Protein AF-A0A380RDB7-F1 (afdb_monomer_lite)

Radius of gyration: 15.86 Å; chains: 1; bounding box: 40×23×37 Å

Structure (mmCIF, N/CA/C/O backbone):
data_AF-A0A380RDB7-F1
#
_entry.id   AF-A0A380RDB7-F1
#
loop_
_atom_site.group_PDB
_atom_site.id
_atom_site.type_symbol
_atom_site.label_atom_id
_atom_site.label_alt_id
_atom_site.label_comp_id
_atom_site.label_asym_id
_atom_site.label_entity_id
_atom_site.label_seq_id
_atom_site.pdbx_PDB_ins_code
_atom_site.Cartn_x
_atom_site.Cartn_y
_atom_site.Cartn_z
_atom_site.occupancy
_atom_site.B_iso_or_equiv
_atom_site.auth_seq_id
_atom_site.auth_comp_id
_atom_site.auth_asym_id
_atom_site.auth_atom_id
_atom_site.pdbx_PDB_model_num
ATOM 1 N N . MET A 1 1 ? 12.827 5.827 1.651 1.00 61.44 1 MET A N 1
ATOM 2 C CA . MET A 1 1 ? 12.453 4.658 0.833 1.00 61.44 1 MET A CA 1
ATOM 3 C C . MET A 1 1 ? 12.344 5.166 -0.586 1.00 61.44 1 MET A C 1
ATOM 5 O O . MET A 1 1 ? 11.634 6.144 -0.781 1.00 61.44 1 MET A O 1
ATOM 9 N N . ASP A 1 2 ? 13.108 4.606 -1.519 1.00 84.12 2 ASP A N 1
ATOM 10 C CA . ASP A 1 2 ? 13.151 5.124 -2.889 1.00 84.12 2 ASP A CA 1
ATOM 11 C C . ASP A 1 2 ? 11.841 4.823 -3.623 1.00 84.12 2 ASP A C 1
ATOM 13 O O . ASP A 1 2 ? 11.270 3.743 -3.474 1.00 84.12 2 ASP A O 1
ATOM 17 N N . GLU A 1 3 ? 11.364 5.766 -4.432 1.00 79.50 3 GLU A N 1
ATOM 18 C CA . GLU A 1 3 ? 10.104 5.646 -5.181 1.00 79.50 3 GLU A CA 1
ATOM 19 C C . GLU A 1 3 ? 10.079 4.387 -6.066 1.00 79.50 3 GLU A C 1
ATOM 21 O O . GLU A 1 3 ? 9.086 3.662 -6.110 1.00 79.50 3 GLU A O 1
ATOM 26 N N . SER A 1 4 ? 11.219 4.042 -6.667 1.00 83.62 4 SER A N 1
ATOM 27 C CA . SER A 1 4 ? 11.396 2.819 -7.457 1.00 83.62 4 SER A CA 1
ATOM 28 C C . SER A 1 4 ? 11.181 1.535 -6.648 1.00 83.62 4 SER A C 1
ATOM 30 O O . SER A 1 4 ? 10.655 0.559 -7.181 1.00 83.62 4 SER A O 1
ATOM 32 N N . LEU A 1 5 ? 11.558 1.524 -5.363 1.00 86.88 5 LEU A N 1
ATOM 33 C CA . LEU A 1 5 ? 11.327 0.378 -4.476 1.00 86.88 5 LEU A CA 1
ATOM 34 C C . LEU A 1 5 ? 9.840 0.242 -4.142 1.00 86.88 5 LEU A C 1
ATOM 36 O O . LEU A 1 5 ? 9.318 -0.870 -4.135 1.00 86.88 5 LEU A O 1
ATOM 40 N N . ILE A 1 6 ? 9.148 1.363 -3.929 1.00 84.25 6 ILE A N 1
ATOM 41 C CA . ILE A 1 6 ? 7.702 1.385 -3.663 1.00 84.25 6 ILE A CA 1
ATOM 42 C C . ILE A 1 6 ? 6.932 0.843 -4.874 1.00 84.25 6 ILE A C 1
ATOM 44 O O . ILE A 1 6 ? 6.055 -0.007 -4.719 1.00 84.25 6 ILE A O 1
ATOM 48 N N . VAL A 1 7 ? 7.295 1.278 -6.085 1.00 84.81 7 VAL A N 1
ATOM 49 C CA . VAL A 1 7 ? 6.693 0.782 -7.332 1.00 84.81 7 VAL A CA 1
ATOM 50 C C . VAL A 1 7 ? 6.958 -0.712 -7.514 1.00 84.81 7 VAL A C 1
ATOM 52 O O . VAL A 1 7 ? 6.024 -1.458 -7.798 1.00 84.81 7 VAL A O 1
ATOM 55 N N . ALA A 1 8 ? 8.197 -1.171 -7.313 1.00 87.38 8 ALA A N 1
ATOM 56 C CA . ALA A 1 8 ? 8.543 -2.585 -7.451 1.00 87.38 8 ALA A CA 1
ATOM 57 C C . ALA A 1 8 ? 7.761 -3.474 -6.469 1.00 87.38 8 ALA A C 1
ATOM 59 O O . ALA A 1 8 ? 7.244 -4.519 -6.865 1.00 87.38 8 ALA A O 1
ATOM 60 N N . MET A 1 9 ? 7.617 -3.034 -5.215 1.00 86.62 9 MET A N 1
ATOM 61 C CA . MET A 1 9 ? 6.817 -3.740 -4.211 1.00 86.62 9 MET A CA 1
ATOM 62 C C . MET A 1 9 ? 5.333 -3.781 -4.585 1.00 86.62 9 MET A C 1
ATOM 64 O O . MET A 1 9 ? 4.714 -4.838 -4.489 1.00 86.62 9 MET A O 1
ATOM 68 N N . ALA A 1 10 ? 4.766 -2.667 -5.056 1.00 84.56 10 ALA A N 1
ATOM 69 C CA . ALA A 1 10 ? 3.366 -2.615 -5.477 1.00 84.56 10 ALA A CA 1
ATOM 70 C C . ALA A 1 10 ? 3.085 -3.539 -6.676 1.00 84.56 10 ALA A C 1
ATOM 72 O O . ALA A 1 10 ? 2.089 -4.262 -6.677 1.00 84.56 10 ALA A O 1
ATOM 73 N N . VAL A 1 11 ? 3.978 -3.557 -7.674 1.00 86.25 11 VAL A N 1
ATOM 74 C CA . VAL A 1 11 ? 3.878 -4.449 -8.844 1.00 86.25 11 VAL A CA 1
ATOM 75 C C . VAL A 1 11 ? 3.943 -5.917 -8.424 1.00 86.25 11 VAL A C 1
ATOM 77 O O . VAL A 1 11 ? 3.132 -6.712 -8.894 1.00 86.25 11 VAL A O 1
ATOM 80 N N . ALA A 1 12 ? 4.873 -6.273 -7.533 1.00 87.50 12 ALA A N 1
ATOM 81 C CA . ALA A 1 12 ? 5.015 -7.640 -7.039 1.00 87.50 12 ALA A CA 1
ATOM 82 C C . ALA A 1 12 ? 3.765 -8.107 -6.274 1.00 87.50 12 ALA A C 1
ATOM 84 O O . ALA A 1 12 ? 3.242 -9.178 -6.568 1.00 87.50 12 ALA A O 1
ATOM 85 N N . CYS A 1 13 ? 3.237 -7.271 -5.375 1.00 85.50 13 CYS A N 1
ATOM 86 C CA . CYS A 1 13 ? 2.047 -7.585 -4.581 1.00 85.50 13 CYS A CA 1
ATOM 87 C C . CYS A 1 13 ? 0.825 -7.864 -5.475 1.00 85.50 13 CYS A C 1
ATOM 89 O O . CYS A 1 13 ? 0.154 -8.880 -5.327 1.00 85.50 13 CYS A O 1
ATOM 91 N N . ILE A 1 14 ? 0.577 -7.003 -6.470 1.00 84.56 14 ILE A N 1
ATOM 92 C CA . ILE A 1 14 ? -0.554 -7.159 -7.399 1.00 84.56 14 ILE A CA 1
ATOM 93 C C . ILE A 1 14 ? -0.384 -8.390 -8.300 1.00 84.56 14 ILE A C 1
ATOM 95 O O . ILE A 1 14 ? -1.369 -9.066 -8.608 1.00 84.56 14 ILE A O 1
ATOM 99 N N . ALA A 1 15 ? 0.843 -8.675 -8.741 1.00 88.62 15 ALA A N 1
ATOM 100 C CA . ALA A 1 15 ? 1.147 -9.848 -9.555 1.00 88.62 15 ALA A CA 1
ATOM 101 C C . ALA A 1 15 ? 0.882 -11.156 -8.794 1.00 88.62 15 ALA A C 1
ATOM 103 O O . ALA A 1 15 ? 0.264 -12.066 -9.348 1.00 88.62 15 ALA A O 1
ATOM 104 N N . GLU A 1 16 ? 1.281 -11.219 -7.521 1.00 85.00 16 GLU A N 1
ATOM 105 C CA . GLU A 1 16 ? 1.018 -12.359 -6.638 1.00 85.00 16 GLU A CA 1
ATOM 106 C C . GLU A 1 16 ? -0.480 -12.542 -6.361 1.00 85.00 16 GLU A C 1
ATOM 108 O O . GLU A 1 16 ? -0.995 -13.648 -6.519 1.00 85.00 16 GLU A O 1
ATOM 113 N N . GLU A 1 17 ? -1.198 -11.469 -6.016 1.00 84.38 17 GLU A N 1
ATOM 114 C CA . GLU A 1 17 ? -2.633 -11.532 -5.695 1.00 84.38 17 GLU A CA 1
ATOM 115 C C . GLU A 1 17 ? -3.498 -11.983 -6.880 1.00 84.38 17 GLU A C 1
ATOM 117 O O . GLU A 1 17 ? -4.483 -12.698 -6.698 1.00 84.38 17 GLU A O 1
ATOM 122 N N . ASN A 1 18 ? -3.136 -11.573 -8.098 1.00 85.50 18 ASN A N 1
ATOM 123 C CA . ASN A 1 18 ? -3.922 -11.852 -9.302 1.00 85.50 18 ASN A CA 1
ATOM 124 C C . ASN A 1 18 ? -3.371 -13.020 -10.136 1.00 85.50 18 ASN A C 1
ATOM 126 O O . ASN A 1 18 ? -3.969 -13.374 -11.153 1.00 85.50 18 ASN A O 1
ATOM 130 N N . GLY A 1 19 ? -2.237 -13.611 -9.742 1.00 86.62 19 GLY A N 1
ATOM 131 C CA . GLY A 1 19 ? -1.594 -14.709 -10.471 1.00 86.62 19 GLY A CA 1
ATOM 132 C C . GLY A 1 19 ? -1.116 -14.322 -11.875 1.00 86.62 19 GLY A C 1
ATOM 133 O O . GLY A 1 19 ? -1.148 -15.146 -12.791 1.00 86.62 19 GLY A O 1
ATOM 134 N N . VAL A 1 20 ? -0.706 -13.067 -12.069 1.00 86.31 20 VAL A N 1
ATOM 135 C CA . VAL A 1 20 ? -0.257 -12.529 -13.363 1.00 86.31 20 VAL A CA 1
ATOM 136 C C . VAL A 1 20 ? 1.247 -12.265 -13.352 1.00 86.31 20 VAL A C 1
ATOM 138 O O . VAL A 1 20 ? 1.823 -11.945 -12.321 1.00 86.31 20 VAL A O 1
ATOM 141 N N . ASP A 1 21 ? 1.906 -12.379 -14.509 1.00 85.31 21 ASP A N 1
ATOM 142 C CA . ASP A 1 21 ? 3.328 -12.027 -14.637 1.00 85.31 21 ASP A CA 1
ATOM 143 C C . ASP A 1 21 ? 3.527 -10.526 -14.348 1.00 85.31 21 ASP A C 1
ATOM 145 O O . ASP A 1 21 ? 2.795 -9.680 -14.873 1.00 85.31 21 ASP A O 1
ATOM 149 N N . THR A 1 22 ? 4.541 -10.187 -13.549 1.00 83.38 22 THR A N 1
ATOM 150 C CA . THR A 1 22 ? 4.909 -8.804 -13.202 1.00 83.38 22 THR A CA 1
ATOM 151 C C . THR A 1 22 ? 5.181 -7.940 -1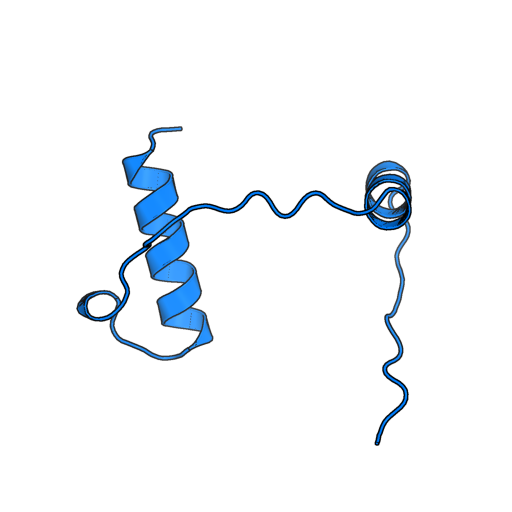4.432 1.00 83.38 22 THR A C 1
ATOM 153 O O . THR A 1 22 ? 4.923 -6.739 -14.401 1.00 83.38 22 THR A O 1
ATOM 156 N N . LYS A 1 23 ? 5.619 -8.532 -15.552 1.00 85.00 23 LYS A N 1
ATOM 157 C CA . LYS A 1 23 ? 5.810 -7.833 -16.838 1.00 85.00 23 LYS A CA 1
ATOM 158 C C . LYS A 1 23 ? 4.513 -7.281 -17.432 1.00 85.00 23 LYS A C 1
ATOM 160 O O . LYS A 1 23 ? 4.565 -6.364 -18.248 1.00 85.00 23 LYS A O 1
ATOM 165 N N . ASN A 1 24 ? 3.368 -7.832 -17.032 1.00 84.44 24 ASN A N 1
ATOM 166 C CA . ASN A 1 24 ? 2.045 -7.413 -17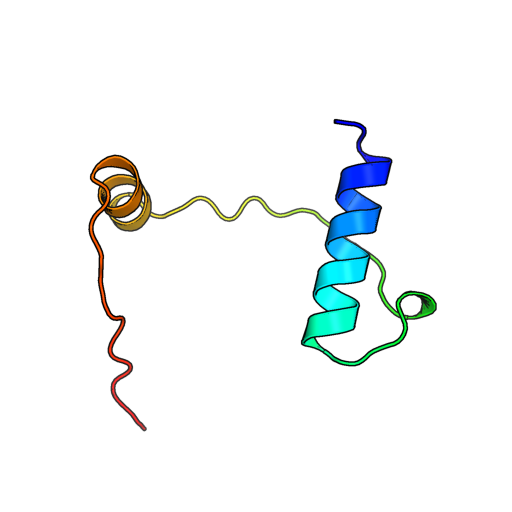.491 1.00 84.44 24 ASN A CA 1
ATOM 167 C C . ASN A 1 24 ? 1.368 -6.427 -16.525 1.00 84.44 24 ASN A C 1
ATOM 169 O O . ASN A 1 24 ? 0.238 -6.006 -16.773 1.00 84.44 24 ASN A O 1
ATOM 173 N N . VAL A 1 25 ? 2.040 -6.048 -15.433 1.00 81.62 25 VAL A N 1
ATOM 174 C CA . VAL A 1 25 ? 1.507 -5.155 -14.401 1.00 81.62 25 VAL A CA 1
ATOM 175 C C . VAL A 1 25 ? 2.271 -3.837 -14.436 1.00 81.62 25 VAL A C 1
ATOM 177 O O . VAL A 1 25 ? 3.490 -3.793 -14.300 1.00 81.62 25 VAL A O 1
ATOM 180 N N . VAL A 1 26 ? 1.542 -2.735 -14.608 1.00 83.12 26 VAL A N 1
ATOM 181 C CA . VAL A 1 26 ? 2.114 -1.384 -14.617 1.00 83.12 26 VAL A CA 1
ATOM 182 C C . VAL A 1 26 ? 1.318 -0.498 -13.673 1.00 83.12 26 VAL A C 1
ATOM 184 O O . VAL A 1 26 ? 0.102 -0.352 -13.819 1.00 83.12 26 VAL A O 1
ATOM 187 N N . VAL A 1 27 ? 2.013 0.133 -12.727 1.00 79.00 27 VAL A N 1
ATOM 188 C CA . VAL A 1 27 ? 1.418 1.132 -11.834 1.00 79.00 27 VAL A CA 1
ATOM 189 C C . VAL A 1 27 ? 1.132 2.395 -12.641 1.00 79.00 27 VAL A C 1
ATOM 191 O O . VAL A 1 27 ? 2.047 3.036 -13.149 1.00 79.00 27 VAL A O 1
ATOM 194 N N . ARG A 1 28 ? -0.150 2.750 -12.782 1.00 81.62 28 ARG A N 1
ATOM 195 C CA . ARG A 1 28 ? -0.561 3.975 -13.489 1.00 81.62 28 ARG A CA 1
ATOM 196 C C . ARG A 1 28 ? -0.611 5.192 -12.578 1.00 81.62 28 ARG A C 1
ATOM 198 O O . ARG A 1 28 ? -0.257 6.286 -13.000 1.00 81.62 28 ARG A O 1
ATOM 205 N N . ASN A 1 29 ? -1.093 5.013 -11.354 1.00 79.12 29 ASN A N 1
ATOM 206 C CA . ASN A 1 29 ? -1.147 6.057 -10.348 1.00 79.12 29 ASN A CA 1
ATOM 207 C C . ASN A 1 29 ? -1.086 5.446 -8.948 1.00 79.12 29 ASN A C 1
ATOM 209 O O . ASN A 1 29 ? -1.483 4.302 -8.730 1.00 79.12 29 ASN A O 1
ATOM 213 N N . PHE A 1 30 ?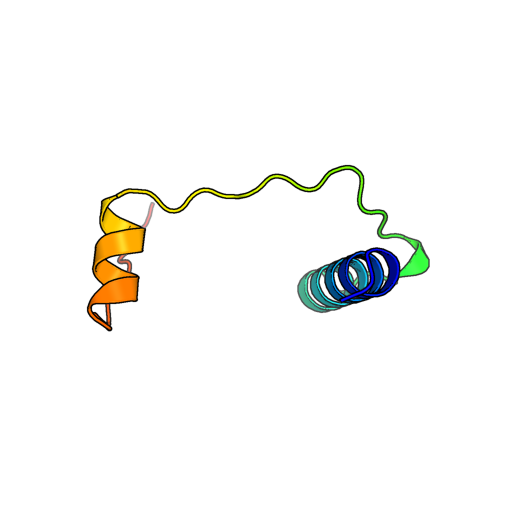 -0.608 6.244 -8.002 1.00 74.75 30 PHE A N 1
ATOM 214 C CA . PHE A 1 30 ? -0.825 5.994 -6.589 1.00 74.75 30 PHE A CA 1
ATOM 215 C C . PHE A 1 30 ? -1.986 6.871 -6.148 1.00 74.75 30 PHE A C 1
ATOM 217 O O . PHE A 1 30 ? -1.945 8.093 -6.298 1.00 74.75 30 PHE A O 1
ATOM 224 N N . ARG A 1 31 ? -3.040 6.249 -5.622 1.00 76.50 31 ARG A N 1
ATOM 225 C CA . ARG A 1 31 ? -4.079 6.966 -4.894 1.00 76.50 31 ARG A CA 1
ATOM 226 C C . ARG A 1 31 ? -3.940 6.594 -3.434 1.00 76.50 31 ARG A C 1
ATOM 228 O O . ARG A 1 31 ? -4.106 5.434 -3.074 1.00 76.50 31 ARG A O 1
ATOM 235 N N . GLU A 1 32 ? -3.645 7.584 -2.606 1.00 69.62 32 GLU A N 1
ATOM 236 C CA . GLU A 1 32 ? -3.723 7.404 -1.167 1.00 69.62 32 GLU A CA 1
ATOM 237 C C . GLU A 1 32 ? -5.182 7.102 -0.807 1.00 69.62 32 GLU A C 1
ATOM 239 O O . GLU A 1 32 ? -6.083 7.922 -1.016 1.00 69.62 32 GLU A O 1
ATOM 244 N N . VAL A 1 33 ? -5.431 5.887 -0.323 1.00 73.44 33 VAL A N 1
ATOM 245 C CA . VAL A 1 33 ? -6.722 5.543 0.265 1.00 73.44 33 VAL A CA 1
ATOM 246 C C . VAL A 1 33 ? -6.704 6.124 1.667 1.00 73.44 33 VAL A C 1
ATOM 248 O O . VAL A 1 33 ? -6.207 5.506 2.606 1.00 73.44 33 VAL A O 1
ATOM 251 N N . GLN A 1 34 ? -7.197 7.355 1.797 1.00 71.44 34 GLN A N 1
ATOM 252 C CA . GLN A 1 34 ? -7.420 7.931 3.113 1.00 71.44 34 GLN A CA 1
ATOM 253 C C . GLN A 1 34 ? -8.411 7.043 3.857 1.00 71.44 34 GLN A C 1
ATOM 255 O O . GLN A 1 34 ? -9.553 6.868 3.427 1.00 71.44 34 GLN A O 1
ATOM 260 N N . LYS A 1 35 ? -7.949 6.478 4.973 1.00 79.38 35 LYS A N 1
ATOM 261 C CA . LYS A 1 35 ? -8.817 5.799 5.928 1.00 79.38 35 LYS A CA 1
ATOM 262 C C . LYS A 1 35 ? -9.922 6.761 6.348 1.00 79.38 35 LYS A C 1
ATOM 264 O O . LYS A 1 35 ? -9.654 7.925 6.653 1.00 79.38 35 LYS A O 1
ATOM 269 N N . THR A 1 36 ? -11.151 6.271 6.392 1.00 84.25 36 THR A N 1
ATOM 270 C CA . THR A 1 36 ? -12.263 7.013 6.992 1.00 84.25 36 THR A CA 1
ATOM 271 C C . THR A 1 36 ? -11.960 7.316 8.463 1.00 84.25 36 THR A C 1
ATOM 273 O O . THR A 1 36 ? -11.166 6.618 9.097 1.00 84.25 36 THR A O 1
ATOM 276 N N . SER A 1 37 ? -12.616 8.323 9.048 1.00 84.81 37 SER A N 1
ATOM 277 C CA . SER A 1 37 ? -12.417 8.673 10.465 1.00 84.81 37 SER A CA 1
ATOM 278 C C . SER A 1 37 ? -12.629 7.479 11.407 1.00 84.81 37 SER A C 1
ATOM 280 O O . SER A 1 37 ? -11.945 7.360 12.419 1.00 84.81 37 SER A O 1
ATOM 282 N N . LEU A 1 38 ? -13.534 6.559 11.051 1.00 85.38 38 LEU A N 1
ATOM 283 C CA . LEU A 1 38 ? -13.769 5.326 11.800 1.00 85.38 38 LEU A CA 1
ATOM 284 C C . LEU A 1 38 ? -12.611 4.325 11.652 1.00 85.38 38 LEU A C 1
ATOM 286 O O . LEU A 1 38 ? -12.167 3.757 12.643 1.00 85.38 38 LEU A O 1
ATOM 290 N N . GLU A 1 39 ? -12.094 4.120 10.439 1.00 83.38 39 GLU A N 1
ATOM 291 C CA . GLU A 1 39 ? -10.954 3.223 10.192 1.00 83.38 39 GLU A CA 1
ATOM 292 C C . GLU A 1 39 ? -9.655 3.737 10.822 1.00 83.38 39 GLU A C 1
ATOM 294 O O . GLU A 1 39 ? -8.842 2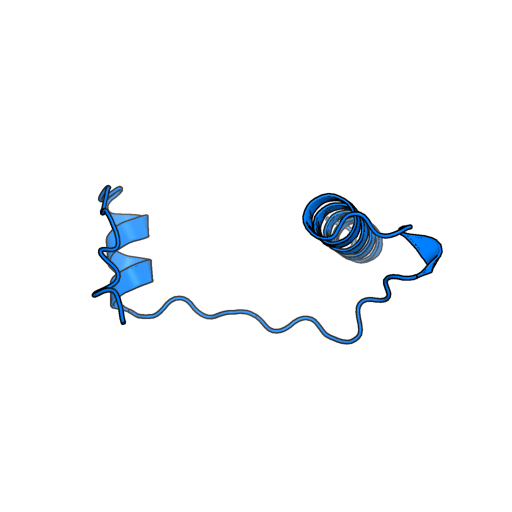.935 11.283 1.00 83.38 39 GLU A O 1
ATOM 299 N N . GLN A 1 40 ? -9.461 5.060 10.860 1.00 85.38 40 GLN A N 1
ATOM 300 C CA . GLN A 1 40 ? -8.370 5.686 11.611 1.00 85.38 40 GLN A CA 1
ATOM 301 C C . GLN A 1 40 ? -8.524 5.402 13.105 1.00 85.38 40 GLN A C 1
ATOM 303 O O . GLN A 1 40 ? -7.625 4.822 13.705 1.00 85.38 40 GLN A O 1
ATOM 308 N N . PHE A 1 41 ? -9.699 5.686 13.674 1.00 87.25 41 PHE A N 1
ATOM 309 C CA . PHE A 1 41 ? -9.974 5.448 15.091 1.00 87.25 41 PHE A CA 1
ATOM 310 C C . PHE A 1 41 ? -9.768 3.981 15.500 1.00 87.25 41 PHE A C 1
ATOM 312 O O . PHE A 1 41 ? -9.170 3.701 16.538 1.00 87.25 41 PHE A O 1
ATOM 319 N N . ILE A 1 42 ? -10.231 3.036 14.680 1.00 86.94 42 ILE A N 1
ATOM 320 C CA . ILE A 1 42 ? -10.040 1.598 14.906 1.00 86.94 42 ILE A CA 1
ATOM 321 C C . ILE A 1 42 ? -8.549 1.237 14.913 1.00 86.94 42 I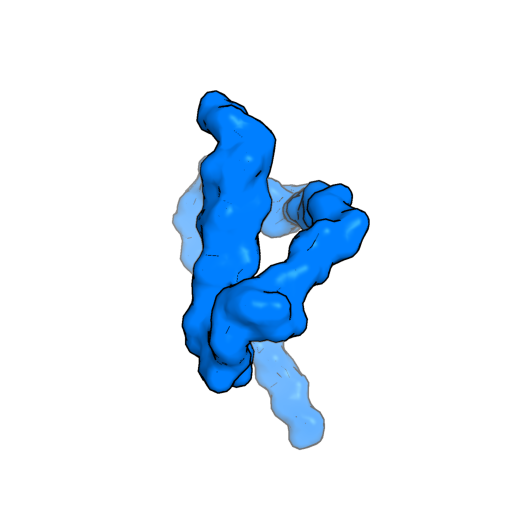LE A C 1
ATOM 323 O O . ILE A 1 42 ? -8.111 0.490 15.790 1.00 86.94 42 ILE A O 1
ATOM 327 N N . ALA A 1 43 ? -7.775 1.767 13.960 1.00 83.44 43 ALA A N 1
ATOM 328 C CA . ALA A 1 43 ? -6.343 1.503 13.857 1.00 83.44 43 ALA A CA 1
ATOM 329 C C . ALA A 1 43 ? -5.560 2.091 15.042 1.00 83.44 43 ALA A C 1
ATOM 331 O O . ALA A 1 43 ? -4.736 1.388 15.624 1.00 83.44 43 ALA A O 1
ATOM 332 N N . ASP A 1 44 ? -5.859 3.331 15.434 1.00 90.31 44 ASP A N 1
ATOM 333 C CA . ASP A 1 44 ? -5.173 4.032 16.526 1.00 90.31 44 ASP A CA 1
ATOM 334 C C . ASP A 1 44 ? -5.424 3.374 17.890 1.00 90.31 44 ASP A C 1
ATOM 336 O O . ASP A 1 44 ? -4.564 3.399 18.768 1.00 90.31 44 ASP A O 1
ATOM 340 N N . ASN A 1 45 ? -6.591 2.747 18.064 1.00 91.56 45 ASN A N 1
ATOM 341 C CA . ASN A 1 45 ? -6.980 2.078 19.307 1.00 91.56 45 ASN A CA 1
ATOM 342 C C . ASN A 1 45 ? -6.744 0.556 19.288 1.00 91.56 45 ASN A C 1
ATOM 344 O O . ASN A 1 45 ? -7.111 -0.126 20.244 1.00 91.56 45 ASN A O 1
ATOM 348 N N . GLY A 1 46 ? -6.161 -0.000 18.218 1.00 85.56 46 GLY A N 1
ATOM 349 C CA . GLY A 1 46 ? -5.890 -1.440 18.107 1.00 85.56 46 GLY A CA 1
ATOM 350 C C . GLY A 1 46 ? -7.148 -2.317 18.170 1.00 85.56 46 GLY A C 1
ATOM 351 O O . GLY A 1 46 ? -7.102 -3.435 18.686 1.00 85.56 46 GLY A O 1
ATOM 352 N N . ILE A 1 47 ? -8.286 -1.811 17.686 1.00 87.19 47 ILE A N 1
ATOM 353 C CA . ILE A 1 47 ? -9.577 -2.499 17.784 1.00 87.19 47 ILE A CA 1
ATOM 354 C C . ILE A 1 47 ? -9.654 -3.581 16.702 1.00 87.19 47 ILE A C 1
ATOM 356 O O . ILE A 1 47 ? -9.670 -3.291 15.506 1.00 87.19 47 ILE A O 1
ATOM 360 N N . SER A 1 48 ? -9.749 -4.844 17.118 1.00 82.50 48 SER A N 1
ATOM 361 C CA . SER A 1 48 ? -10.056 -5.944 16.203 1.00 82.50 48 SER A CA 1
ATOM 362 C C . SER A 1 48 ? -11.546 -5.931 15.870 1.00 82.50 48 SER A C 1
ATOM 364 O O . SER A 1 48 ? -12.386 -5.933 16.771 1.00 82.50 48 SER A O 1
ATOM 366 N N . TYR A 1 49 ? -11.886 -5.911 14.583 1.00 77.88 49 TYR A N 1
ATOM 367 C CA . TYR A 1 49 ? -13.269 -5.975 14.123 1.00 77.88 49 TYR A CA 1
ATOM 368 C C . TYR A 1 49 ? -13.411 -6.990 12.990 1.00 77.88 4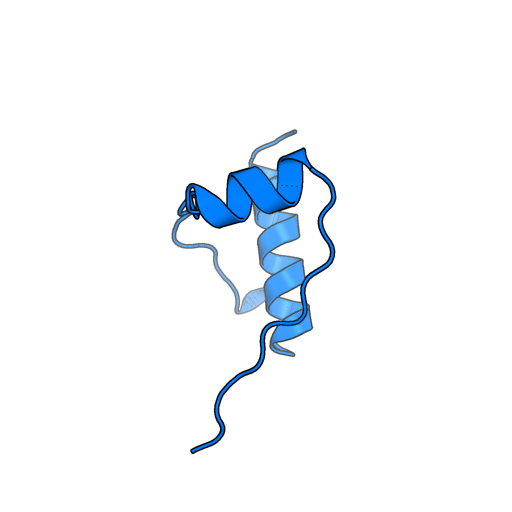9 TYR A C 1
ATOM 370 O O . TYR A 1 49 ? -12.530 -7.137 12.144 1.00 77.88 49 TYR A O 1
ATOM 378 N N . HIS A 1 50 ? -14.553 -7.674 12.958 1.00 79.12 50 HIS A N 1
ATOM 379 C CA . HIS A 1 50 ? -14.930 -8.544 11.852 1.00 79.12 50 HIS A CA 1
ATOM 380 C C . HIS A 1 50 ? -15.976 -7.833 11.002 1.00 79.12 50 HIS A C 1
ATOM 382 O O . HIS A 1 50 ? -17.061 -7.494 11.476 1.00 79.12 50 HIS A O 1
ATOM 388 N N . LYS A 1 51 ? -15.635 -7.578 9.737 1.00 76.06 51 LYS A N 1
ATOM 389 C CA . LYS A 1 51 ? -16.569 -7.008 8.771 1.00 76.06 51 LYS A CA 1
ATOM 390 C C . LYS A 1 51 ? -17.520 -8.108 8.312 1.00 76.06 51 LYS A C 1
ATOM 392 O O . LYS A 1 51 ? -17.145 -8.962 7.516 1.00 76.06 51 LYS A O 1
ATOM 397 N N . TYR A 1 52 ? -18.746 -8.079 8.814 1.00 79.62 52 TYR A N 1
ATOM 398 C CA . TYR A 1 52 ? -19.812 -8.926 8.299 1.00 79.62 52 TYR A CA 1
ATOM 399 C C . TYR A 1 52 ? -20.309 -8.323 6.986 1.00 79.62 52 TYR A C 1
ATOM 401 O O . TYR A 1 52 ? -20.777 -7.184 6.955 1.00 79.62 52 TYR A O 1
ATOM 409 N N . GLN A 1 53 ? -20.174 -9.066 5.893 1.00 73.81 53 GLN A N 1
ATOM 410 C CA . GLN A 1 53 ? -20.938 -8.778 4.688 1.00 73.81 53 GLN A CA 1
ATOM 411 C C . GLN A 1 53 ? -22.312 -9.418 4.865 1.00 73.81 53 GLN A C 1
ATOM 413 O O . GLN A 1 53 ? -22.408 -10.612 5.148 1.00 73.81 53 GLN A O 1
ATOM 418 N N . LEU A 1 54 ? -23.372 -8.619 4.737 1.00 70.38 54 LEU A N 1
ATOM 419 C CA . LEU A 1 54 ? -24.693 -9.179 4.485 1.00 70.38 54 LEU A CA 1
ATOM 420 C C . LEU A 1 54 ? -24.598 -9.847 3.106 1.00 70.38 54 LEU A C 1
ATOM 422 O O . LEU A 1 54 ? -24.300 -9.159 2.131 1.00 70.38 54 LEU A O 1
ATOM 426 N N . GLY A 1 55 ? -24.726 -11.174 3.056 1.00 68.06 55 GLY A N 1
ATOM 427 C CA . GLY A 1 55 ? -24.759 -11.915 1.795 1.00 68.06 55 GLY A CA 1
ATOM 428 C C . GLY A 1 55 ? -25.935 -11.470 0.923 1.00 68.06 55 GLY A C 1
ATOM 429 O O . GLY A 1 55 ? -26.929 -10.975 1.460 1.00 68.06 55 GLY A O 1
ATOM 430 N N . GLU A 1 56 ? -25.770 -11.618 -0.397 1.00 47.25 56 GLU A N 1
ATOM 431 C CA . GLU A 1 56 ? -26.816 -11.394 -1.410 1.00 47.25 56 GLU A CA 1
ATOM 432 C C . GLU A 1 56 ? -28.080 -12.228 -1.155 1.00 47.25 56 GLU A C 1
ATOM 434 O O . GLU A 1 56 ? -27.951 -13.402 -0.729 1.00 47.25 56 GLU A O 1
#

Secondary structure (DSSP, 8-state):
--HHHHHHHHHHHHHHHHT--GGG---------PPPHHHHHHHHTT----------

Foldseek 3Di:
DDPVVVQVVVLVVVCVVVVHDSVPDGDPDDDPPPDDPVRVVCVVVVPDDDDDDPDD

Sequence (56 aa):
MDESLIVAMAVACIAEENGVDTKNVVVRNFREVQKTSLEQFIADNGISYHKYQLGE

pLDDT: mean 81.45, std 7.47, range [47.25, 91.56]